Protein AF-A0A957PF28-F1 (afdb_monomer_lite)

Secondary structure (DSSP, 8-state):
-BPPHHHHHHHHHHHH-TT-EEEEEEETT-TTGGGT-SSHHHHHTT-BTT--EEEEEEETTEEEEEEE--PPP-TTS--SHHHHHHHHHHHHHHHTTSTTPPPP----

pLDDT: mean 81.33, std 16.71, range [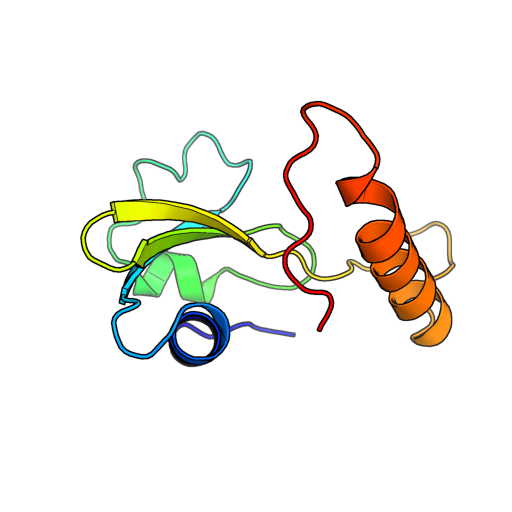41.44, 96.19]

Foldseek 3Di:
DQDAPVNVQVCQCVQQHVQKDWDAKFFPPPPVGVPPDPDRVVRRVPDDAFTKMWTWMAHPNDIDIDIDGADHDDPPDLPPPVSRLVVLVVCQVPQCVDPPRDHDRDRD

Radius of gyration: 14.93 Å; chains: 1; bounding box: 40×35×37 Å

Sequence (108 aa):
MQISEVAIEQYVRERFGAQAQLLQVDKLGDAEAASAASSHADALKTFGYGKPILVHLCVGGQEQKIVLHTAKANPFGHDYRADRAADLILAYDTFNQFPRQAPALDVG

Structure (mmCIF, N/CA/C/O backbone):
data_AF-A0A957PF28-F1
#
_entry.id   AF-A0A957PF28-F1
#
loop_
_atom_site.group_PDB
_atom_site.id
_atom_site.type_symbol
_atom_site.label_atom_id
_atom_site.label_alt_id
_atom_site.label_comp_id
_atom_site.label_asym_id
_atom_site.label_entity_id
_atom_site.label_seq_id
_atom_site.pdbx_PDB_ins_code
_atom_site.Cartn_x
_atom_site.Cartn_y
_atom_site.Cartn_z
_atom_site.occupancy
_atom_site.B_iso_or_equiv
_atom_site.auth_seq_id
_atom_site.auth_comp_id
_atom_site.auth_asym_id
_atom_site.auth_atom_id
_atom_site.pdbx_PDB_model_num
ATOM 1 N N . MET A 1 1 ? 7.527 13.789 -4.174 1.00 59.81 1 MET A N 1
ATOM 2 C CA . MET A 1 1 ? 6.057 13.783 -4.029 1.00 59.81 1 MET A CA 1
ATOM 3 C C . MET A 1 1 ? 5.737 13.938 -2.552 1.00 59.81 1 MET A C 1
ATOM 5 O O . MET A 1 1 ? 6.292 13.180 -1.762 1.00 59.81 1 MET A O 1
ATOM 9 N N . GLN A 1 2 ? 4.962 14.958 -2.185 1.00 66.62 2 GLN A N 1
ATOM 10 C CA . GLN A 1 2 ? 4.410 15.120 -0.836 1.00 66.62 2 GLN A CA 1
ATOM 11 C C . GLN A 1 2 ? 2.985 14.564 -0.857 1.00 66.62 2 GLN A C 1
ATOM 13 O O . GLN A 1 2 ? 2.253 14.840 -1.806 1.00 66.62 2 GLN A O 1
ATOM 18 N N . ILE A 1 3 ? 2.623 13.754 0.136 1.00 78.31 3 ILE A N 1
ATOM 19 C CA . ILE A 1 3 ? 1.271 13.199 0.272 1.00 78.31 3 ILE A CA 1
ATOM 20 C C . ILE A 1 3 ? 0.542 14.037 1.321 1.00 78.31 3 ILE A C 1
ATOM 22 O O . ILE A 1 3 ? 1.067 14.230 2.415 1.00 78.31 3 ILE A O 1
ATOM 26 N N . SER A 1 4 ? -0.635 14.561 0.977 1.00 84.88 4 SER A N 1
ATOM 27 C CA . SER A 1 4 ? -1.471 15.341 1.893 1.00 84.88 4 SER A CA 1
ATOM 28 C C . SER A 1 4 ? -2.502 14.460 2.600 1.00 84.88 4 SER A C 1
ATOM 30 O O . SER A 1 4 ? -2.894 13.413 2.088 1.00 84.88 4 SER A O 1
ATOM 32 N N . GLU A 1 5 ? -2.988 14.913 3.755 1.00 84.00 5 GLU A N 1
ATOM 33 C CA . GLU A 1 5 ? -4.073 14.251 4.498 1.00 84.00 5 GLU A CA 1
ATOM 34 C C . GLU A 1 5 ? -5.331 14.093 3.656 1.00 84.00 5 GLU A C 1
ATOM 36 O O . GLU A 1 5 ? -5.878 13.004 3.561 1.00 84.00 5 GLU A O 1
ATOM 41 N N . VAL A 1 6 ? -5.720 15.164 2.960 1.00 89.50 6 VAL A N 1
ATOM 42 C CA . VAL A 1 6 ? -6.893 15.185 2.080 1.00 89.50 6 VAL A CA 1
ATOM 43 C C . VAL A 1 6 ? -6.794 14.104 1.001 1.00 89.50 6 VAL A C 1
ATOM 45 O O . VAL A 1 6 ? -7.783 13.437 0.711 1.00 89.50 6 VAL A O 1
ATOM 48 N N . ALA A 1 7 ? -5.600 13.885 0.436 1.00 89.94 7 ALA A N 1
ATOM 49 C CA . ALA A 1 7 ? -5.392 12.827 -0.548 1.00 89.94 7 ALA A CA 1
ATOM 50 C C . ALA A 1 7 ? -5.541 11.427 0.073 1.00 89.94 7 ALA A C 1
ATOM 52 O O . ALA A 1 7 ? -6.115 10.540 -0.555 1.00 89.94 7 ALA A O 1
ATOM 53 N N . ILE A 1 8 ? -5.069 11.229 1.309 1.00 90.94 8 ILE A N 1
ATOM 54 C CA . ILE A 1 8 ? -5.223 9.959 2.036 1.00 90.94 8 ILE A CA 1
ATOM 55 C C . ILE A 1 8 ? -6.694 9.718 2.389 1.00 90.94 8 ILE A C 1
ATOM 57 O O . ILE A 1 8 ? -7.194 8.620 2.168 1.00 90.94 8 ILE A O 1
ATOM 61 N N . GLU A 1 9 ? -7.407 10.725 2.896 1.00 92.19 9 GLU A N 1
ATOM 62 C CA . GLU A 1 9 ? -8.838 10.623 3.204 1.00 92.19 9 GLU A CA 1
ATOM 63 C C . GLU A 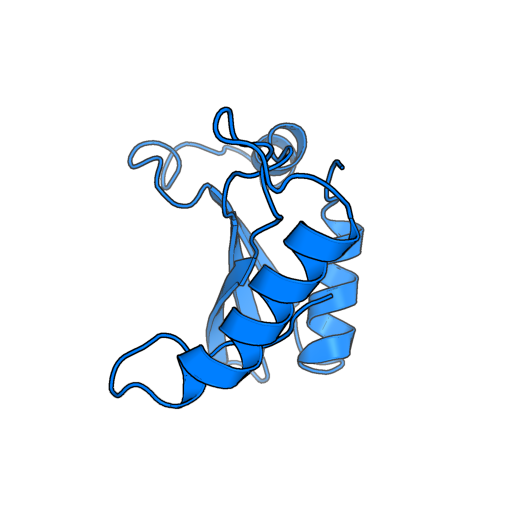1 9 ? -9.664 10.272 1.969 1.00 92.19 9 GLU A C 1
ATOM 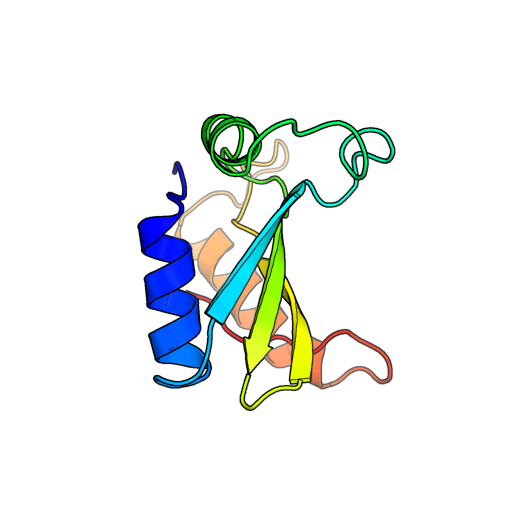65 O O . GLU 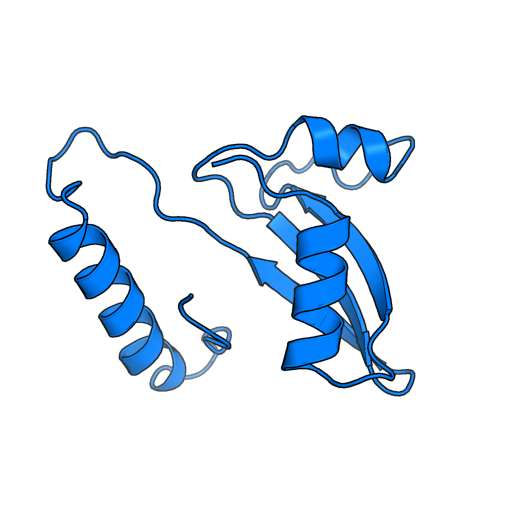A 1 9 ? -10.538 9.403 2.026 1.00 92.19 9 GLU A O 1
ATOM 70 N N . GLN A 1 10 ? -9.377 10.937 0.848 1.00 93.62 10 GLN A N 1
ATOM 71 C CA . GLN A 1 10 ? -10.031 10.664 -0.423 1.00 93.62 10 GLN A CA 1
ATOM 72 C C . GLN A 1 10 ? -9.770 9.222 -0.866 1.00 93.62 10 GLN A C 1
ATOM 74 O O . GLN A 1 10 ? -10.725 8.486 -1.108 1.00 93.62 10 GLN A O 1
ATOM 79 N N . TYR A 1 11 ? -8.505 8.794 -0.874 1.00 93.50 11 TYR A N 1
ATOM 80 C CA . TYR A 1 11 ? -8.132 7.421 -1.207 1.00 93.50 11 TYR A CA 1
ATOM 81 C C . TYR A 1 11 ? -8.835 6.393 -0.307 1.00 93.50 11 TYR A C 1
ATOM 83 O O . TYR A 1 11 ? -9.382 5.406 -0.796 1.00 93.50 11 TYR A O 1
ATOM 91 N N . VAL A 1 12 ? -8.882 6.629 1.010 1.00 94.38 12 VAL A N 1
ATOM 92 C CA . VAL A 1 12 ? -9.549 5.731 1.966 1.00 94.38 12 VAL A CA 1
ATOM 93 C C . VAL A 1 12 ? -11.035 5.580 1.628 1.00 94.38 12 VAL A C 1
ATOM 95 O O . VAL A 1 12 ? -11.548 4.461 1.600 1.00 94.38 12 VAL A O 1
ATOM 98 N N . ARG A 1 13 ? -11.728 6.677 1.314 1.00 94.69 13 ARG A N 1
ATOM 99 C CA . ARG A 1 13 ? -13.147 6.632 0.925 1.00 94.69 13 ARG A CA 1
ATOM 100 C C . ARG A 1 13 ? -13.371 5.953 -0.420 1.00 94.69 13 ARG A C 1
ATOM 102 O O . ARG A 1 13 ? -14.330 5.199 -0.564 1.00 94.69 13 ARG A O 1
ATOM 109 N N . GLU A 1 14 ? -12.508 6.205 -1.396 1.00 95.06 14 GLU A N 1
ATOM 110 C CA . GLU A 1 14 ? -12.600 5.592 -2.723 1.00 95.06 14 GLU A CA 1
ATOM 111 C C . GLU A 1 14 ? -12.351 4.081 -2.656 1.00 95.06 14 GLU A C 1
ATOM 113 O O . GLU A 1 14 ? -13.094 3.300 -3.252 1.00 95.06 14 GLU A O 1
ATOM 118 N N . ARG A 1 15 ? -11.354 3.649 -1.876 1.00 94.88 15 ARG A N 1
ATOM 119 C CA . ARG A 1 15 ? -10.931 2.247 -1.815 1.00 94.88 15 ARG A CA 1
ATOM 120 C C . ARG A 1 15 ? -11.784 1.379 -0.895 1.00 94.88 15 ARG A C 1
ATOM 122 O O . ARG A 1 15 ? -12.024 0.215 -1.224 1.00 94.88 15 ARG A O 1
ATOM 129 N N . PHE A 1 16 ? -12.197 1.918 0.254 1.00 94.38 16 PHE A N 1
ATOM 130 C CA . PHE A 1 16 ? -12.906 1.182 1.310 1.00 94.38 16 PHE A CA 1
ATOM 131 C C . PHE A 1 16 ? -14.384 1.589 1.448 1.00 94.38 16 PHE A C 1
ATOM 133 O O . PHE A 1 16 ? -15.113 1.013 2.256 1.00 94.38 16 PHE A O 1
ATOM 140 N N . GLY A 1 17 ? -14.848 2.540 0.634 1.00 95.00 17 GLY A N 1
ATOM 141 C CA . GLY A 1 17 ? -16.236 2.991 0.568 1.00 95.00 17 GLY A CA 1
ATOM 142 C C . GLY A 1 17 ? -16.532 4.230 1.417 1.00 95.00 17 GLY A C 1
ATOM 143 O O . GLY A 1 17 ? -15.757 4.645 2.275 1.00 95.00 17 GLY A O 1
ATOM 144 N N . ALA A 1 18 ? -17.714 4.817 1.209 1.00 91.44 18 ALA A N 1
ATOM 145 C CA . ALA A 1 18 ? -18.104 6.094 1.820 1.00 91.44 18 ALA A CA 1
ATOM 146 C C . ALA A 1 18 ? -18.185 6.080 3.361 1.00 91.44 18 ALA A C 1
ATOM 148 O O . ALA A 1 18 ? -18.184 7.138 3.985 1.00 91.44 18 ALA A O 1
ATOM 149 N N . GLN A 1 19 ? -18.270 4.897 3.977 1.00 92.31 19 GLN A N 1
ATOM 150 C CA . GLN A 1 19 ? -18.274 4.734 5.434 1.00 92.31 19 GLN A CA 1
ATOM 151 C C . GLN A 1 19 ? -16.865 4.661 6.036 1.00 92.31 19 GLN A C 1
ATOM 153 O O . GLN A 1 19 ? -16.736 4.613 7.258 1.00 92.31 19 GLN A O 1
ATOM 158 N N . ALA A 1 20 ? -15.823 4.627 5.202 1.00 95.81 20 ALA A N 1
ATOM 159 C CA . ALA A 1 20 ? -14.449 4.583 5.658 1.00 95.81 20 ALA A CA 1
ATOM 160 C C . ALA A 1 20 ? -14.014 5.944 6.216 1.00 95.81 20 ALA A C 1
ATOM 162 O O . ALA A 1 20 ? -14.213 6.992 5.592 1.00 95.81 20 ALA A O 1
ATOM 163 N N . GLN A 1 21 ? -13.413 5.922 7.400 1.00 95.00 21 GLN A N 1
ATOM 164 C CA . GLN A 1 21 ? -12.946 7.107 8.110 1.00 95.00 21 GLN A CA 1
ATOM 165 C C . GLN A 1 21 ? -11.455 6.985 8.379 1.00 95.00 21 GLN A C 1
ATOM 167 O O . GLN A 1 21 ? -11.001 5.970 8.906 1.00 95.00 21 GLN A O 1
ATOM 172 N N . LEU A 1 22 ? -10.702 8.028 8.037 1.00 94.06 22 LEU A N 1
ATOM 173 C CA . LEU A 1 22 ? -9.319 8.163 8.464 1.00 94.06 22 LEU A CA 1
ATOM 174 C C . LEU A 1 22 ? -9.300 8.491 9.961 1.00 94.06 22 LEU A C 1
ATOM 176 O O . LEU A 1 22 ? -9.959 9.435 10.390 1.00 94.06 22 LEU A O 1
ATOM 180 N N . LEU A 1 23 ? -8.567 7.705 10.747 1.00 92.25 23 LEU A N 1
ATOM 181 C CA . LEU A 1 23 ? -8.421 7.921 12.187 1.00 92.25 23 LEU A CA 1
ATOM 182 C C . LEU A 1 23 ? -7.099 8.605 12.526 1.00 92.25 23 LEU A C 1
ATOM 184 O O . LEU A 1 23 ? -7.091 9.527 13.333 1.00 92.25 23 LEU A O 1
ATOM 188 N N . GLN A 1 24 ? -5.986 8.133 11.955 1.00 88.31 24 GLN A N 1
ATOM 189 C CA . GLN A 1 24 ? -4.630 8.604 12.264 1.00 88.31 24 GLN A CA 1
ATOM 190 C C . GLN A 1 24 ? -3.648 8.223 11.146 1.00 88.31 24 GLN A C 1
ATOM 192 O O . GLN A 1 24 ? -3.845 7.226 10.448 1.00 88.31 24 GLN A O 1
ATOM 197 N N . VAL A 1 25 ? -2.577 9.006 10.987 1.00 87.62 25 VAL A N 1
ATOM 198 C CA . VAL A 1 25 ? -1.462 8.716 10.073 1.00 87.62 25 VAL A CA 1
ATOM 199 C C . VAL A 1 25 ? -0.139 8.829 10.825 1.00 87.62 25 VAL A C 1
ATOM 201 O O . VAL A 1 25 ? 0.197 9.898 11.329 1.00 87.62 25 VAL A O 1
ATOM 204 N N . ASP A 1 26 ? 0.638 7.748 10.832 1.00 84.75 26 ASP A N 1
ATOM 205 C CA . ASP A 1 26 ? 1.911 7.633 11.544 1.00 84.75 26 ASP A CA 1
ATOM 206 C C . ASP A 1 26 ? 3.083 7.298 10.611 1.00 84.75 26 ASP A C 1
ATOM 208 O O . ASP A 1 26 ? 2.919 6.788 9.500 1.00 84.75 26 ASP A O 1
ATOM 212 N N . LYS A 1 27 ? 4.311 7.543 11.083 1.00 82.69 27 LYS A N 1
ATOM 213 C CA . LYS A 1 27 ? 5.536 7.039 10.440 1.00 82.69 27 LYS A CA 1
ATOM 214 C C . LYS A 1 27 ? 5.717 5.571 10.789 1.00 82.69 27 LYS A C 1
ATOM 216 O O . LYS A 1 27 ? 5.761 5.216 11.964 1.00 82.69 27 LYS A O 1
ATOM 221 N N . LEU A 1 28 ? 5.898 4.722 9.782 1.00 80.69 28 LEU A N 1
ATOM 222 C CA . LEU A 1 28 ? 6.234 3.326 10.026 1.00 80.69 28 LEU A CA 1
ATOM 223 C C . LEU A 1 28 ? 7.753 3.188 10.238 1.00 80.69 28 LEU A C 1
ATOM 225 O O . LEU A 1 28 ? 8.536 3.546 9.360 1.00 80.69 28 LEU A O 1
ATOM 229 N N . GLY A 1 29 ? 8.163 2.655 11.394 1.00 67.94 29 GLY A N 1
ATOM 230 C CA . GLY A 1 29 ? 9.566 2.343 11.715 1.00 67.94 29 GLY A CA 1
ATOM 231 C C . GLY A 1 29 ? 10.283 3.316 12.662 1.00 67.94 29 GLY A C 1
ATOM 232 O O . GLY A 1 29 ? 11.369 2.984 13.128 1.00 67.94 29 GLY A O 1
ATOM 233 N N . ASP A 1 30 ? 9.682 4.457 13.012 1.00 59.44 30 ASP A N 1
ATOM 234 C CA . ASP A 1 30 ? 10.211 5.362 14.044 1.00 59.44 30 ASP A CA 1
ATOM 235 C C . ASP A 1 30 ? 9.552 5.015 15.395 1.00 59.44 30 ASP A C 1
ATOM 237 O O . ASP A 1 30 ? 8.436 5.443 15.686 1.00 59.44 30 ASP A O 1
ATOM 241 N N . ALA A 1 31 ? 10.229 4.205 16.220 1.00 47.59 31 ALA A N 1
ATOM 242 C CA . ALA A 1 31 ? 9.700 3.690 17.493 1.00 47.59 31 ALA A CA 1
ATOM 243 C C . ALA A 1 31 ? 9.311 4.785 18.514 1.00 47.59 31 ALA A C 1
ATOM 245 O O . ALA A 1 31 ? 8.478 4.539 19.380 1.00 47.59 31 ALA A O 1
ATOM 246 N N . GLU A 1 32 ? 9.863 5.997 18.389 1.00 46.03 32 GLU A N 1
ATOM 247 C CA . GLU A 1 32 ? 9.544 7.151 19.248 1.00 46.03 32 GLU A CA 1
ATOM 248 C C . GLU A 1 32 ? 8.391 8.026 18.712 1.00 46.03 32 GLU A C 1
ATOM 250 O O . GLU A 1 32 ? 7.856 8.863 19.437 1.00 46.03 32 GLU A O 1
ATOM 255 N N . ALA A 1 33 ? 7.962 7.839 17.457 1.00 48.25 33 ALA A N 1
ATOM 256 C CA . ALA A 1 33 ? 6.918 8.665 16.840 1.00 48.25 33 ALA A CA 1
ATOM 257 C C . ALA A 1 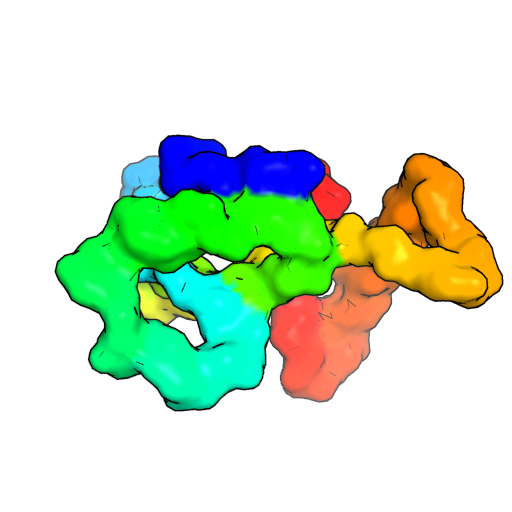33 ? 5.492 8.204 17.184 1.00 48.25 33 ALA A C 1
ATOM 259 O O . ALA A 1 33 ? 4.566 9.009 17.109 1.00 48.25 33 ALA A O 1
ATOM 260 N N . ALA A 1 34 ? 5.320 6.950 17.620 1.00 45.69 34 ALA A N 1
ATOM 261 C CA . ALA A 1 34 ? 4.021 6.407 18.025 1.00 45.69 34 ALA A CA 1
ATOM 262 C C . ALA A 1 34 ? 3.433 7.090 19.280 1.00 45.69 34 ALA A C 1
ATOM 264 O O . ALA A 1 34 ? 2.262 6.888 19.590 1.00 45.69 34 ALA A O 1
ATOM 265 N N . SER A 1 35 ? 4.223 7.903 19.998 1.00 41.44 35 SER A N 1
ATOM 266 C CA . SER A 1 35 ? 3.800 8.597 21.222 1.00 41.44 35 SER A CA 1
ATOM 267 C C . SER A 1 35 ? 4.077 10.108 21.245 1.00 41.44 35 SER A C 1
ATOM 269 O O . SER A 1 35 ? 3.940 10.711 22.307 1.00 41.44 35 SER A O 1
ATOM 271 N N . ALA A 1 36 ? 4.484 10.737 20.132 1.00 43.50 36 ALA A N 1
ATOM 272 C CA . ALA A 1 36 ? 4.975 12.127 20.157 1.00 43.50 36 ALA A CA 1
ATOM 273 C C . ALA A 1 36 ? 4.513 13.046 19.006 1.00 43.50 36 ALA A C 1
ATOM 275 O O . ALA A 1 36 ? 5.047 14.145 18.859 1.00 43.50 36 ALA A O 1
ATOM 276 N N . ALA A 1 37 ? 3.515 12.666 18.203 1.00 46.66 37 ALA A N 1
ATOM 277 C CA . ALA A 1 37 ? 2.839 13.627 17.328 1.00 46.66 37 ALA A CA 1
ATOM 278 C C . ALA A 1 37 ? 1.690 14.293 18.105 1.00 46.66 37 ALA A C 1
ATOM 280 O O . ALA A 1 37 ? 0.631 13.705 18.294 1.00 46.66 37 ALA A O 1
ATOM 281 N N . SER A 1 38 ? 1.899 15.525 18.578 1.00 45.66 38 SER A N 1
ATOM 282 C CA . SER A 1 38 ? 0.895 16.312 19.317 1.00 45.66 38 SER A CA 1
ATOM 283 C C . SER A 1 38 ? -0.311 16.744 18.472 1.00 45.66 38 SER A C 1
ATOM 285 O O . SER A 1 38 ? -1.253 17.326 19.005 1.00 45.66 38 SER A O 1
ATOM 287 N N . SER A 1 39 ? -0.295 16.485 17.162 1.00 52.59 39 SER A N 1
ATOM 288 C CA . SER A 1 39 ? -1.430 16.670 16.258 1.00 52.59 39 SER A CA 1
ATOM 289 C C . SER A 1 39 ? -1.228 15.876 14.958 1.00 52.59 39 SER A C 1
ATOM 291 O O . SER A 1 39 ? -0.092 15.737 14.491 1.00 52.59 39 SER A O 1
ATOM 293 N N . HIS A 1 40 ? -2.318 15.402 14.339 1.00 53.66 40 HIS A N 1
ATOM 294 C CA . HIS A 1 40 ? -2.323 14.769 13.007 1.00 53.66 40 HIS A CA 1
ATOM 295 C C . HIS A 1 40 ? -1.550 15.602 11.974 1.00 53.66 40 HIS A C 1
ATOM 297 O O . HIS A 1 40 ? -0.709 15.086 11.236 1.00 53.66 40 HIS A O 1
ATOM 303 N N . ALA A 1 41 ? -1.753 16.921 11.998 1.00 52.34 41 ALA A N 1
ATOM 304 C CA . ALA A 1 41 ? -1.170 17.869 11.056 1.00 52.34 41 ALA A CA 1
ATOM 305 C C . ALA A 1 41 ? 0.373 17.937 11.087 1.00 52.34 41 ALA A C 1
ATOM 307 O O . ALA A 1 41 ? 0.992 18.225 10.059 1.00 52.34 41 ALA A O 1
ATOM 308 N N . ASP A 1 42 ? 1.020 17.675 12.227 1.00 51.22 42 ASP A N 1
ATOM 309 C CA . ASP A 1 42 ? 2.485 17.752 12.344 1.00 51.22 42 ASP A CA 1
ATOM 310 C C . ASP A 1 42 ? 3.192 16.476 11.871 1.00 51.22 42 ASP A C 1
ATOM 312 O O . ASP A 1 42 ? 4.289 16.547 11.301 1.00 51.22 42 ASP A O 1
ATOM 316 N N . ALA A 1 43 ? 2.539 15.316 11.996 1.00 54.41 43 ALA A N 1
ATOM 317 C CA . ALA A 1 43 ? 2.996 14.096 11.337 1.00 54.41 43 ALA A CA 1
ATOM 318 C C . ALA A 1 43 ? 3.014 14.305 9.810 1.00 54.41 43 ALA A C 1
ATOM 320 O O . ALA A 1 43 ? 4.019 14.026 9.145 1.00 54.41 43 ALA A O 1
ATOM 321 N N . LEU A 1 44 ? 1.946 14.921 9.285 1.00 56.31 44 LEU A N 1
ATOM 322 C CA . LEU A 1 44 ? 1.685 15.104 7.856 1.00 56.31 44 LEU A CA 1
ATOM 323 C C . LEU A 1 44 ? 2.652 16.037 7.127 1.00 56.31 44 LEU A C 1
ATOM 325 O O . LEU A 1 44 ? 3.063 15.743 6.004 1.00 56.31 44 LEU A O 1
ATOM 329 N N . LYS A 1 45 ? 3.118 17.102 7.787 1.00 51.97 45 LYS A N 1
ATOM 330 C CA . LYS A 1 45 ? 4.141 18.014 7.235 1.00 51.97 45 LYS A CA 1
ATOM 331 C C . LYS A 1 45 ? 5.496 17.340 6.984 1.00 51.97 45 LYS A C 1
ATOM 333 O O . LYS A 1 45 ? 6.337 17.909 6.291 1.00 51.97 45 LYS A O 1
ATOM 338 N N . THR A 1 46 ? 5.720 16.141 7.528 1.00 51.00 46 THR A N 1
ATOM 339 C CA . THR A 1 46 ? 7.014 15.446 7.467 1.00 51.00 46 THR A CA 1
ATOM 340 C C . THR A 1 46 ? 7.014 14.224 6.537 1.00 51.00 46 THR A C 1
ATOM 342 O O . THR A 1 46 ? 8.053 13.577 6.380 1.00 51.00 46 THR A O 1
ATOM 345 N N . PHE A 1 47 ? 5.889 13.871 5.906 1.00 57.94 47 PHE A N 1
ATOM 346 C CA . PHE A 1 47 ? 5.837 12.700 5.027 1.00 57.94 47 PHE A CA 1
ATOM 347 C C . PHE A 1 47 ? 6.262 13.059 3.599 1.00 57.94 47 PHE A C 1
ATOM 349 O O . PHE A 1 47 ? 5.517 13.628 2.800 1.00 57.94 47 PHE A O 1
ATOM 356 N N . GLY A 1 48 ? 7.512 12.721 3.288 1.00 50.31 48 GLY A N 1
ATOM 357 C CA . GLY A 1 48 ? 8.128 12.904 1.981 1.00 50.31 48 GLY A CA 1
ATOM 358 C C . GLY A 1 48 ? 8.847 11.642 1.507 1.00 50.31 48 GLY A C 1
ATOM 359 O O . GLY A 1 48 ? 9.487 10.945 2.290 1.00 50.31 48 GLY A O 1
ATOM 360 N N . TYR A 1 49 ? 8.694 11.384 0.207 1.00 53.78 49 TYR A N 1
ATOM 361 C CA . TYR A 1 49 ? 9.374 10.417 -0.665 1.00 53.78 49 TYR A CA 1
ATOM 362 C C . TYR A 1 49 ? 10.123 9.246 0.004 1.00 53.78 49 TYR A C 1
ATOM 364 O O . TYR A 1 49 ? 11.263 9.370 0.456 1.00 53.78 49 TYR A O 1
ATOM 372 N N . GLY A 1 50 ? 9.509 8.061 -0.042 1.00 62.84 50 GLY A N 1
ATOM 373 C CA . GLY A 1 50 ? 10.194 6.786 0.189 1.00 62.84 50 GLY A CA 1
ATOM 374 C C . GLY A 1 50 ? 10.111 6.206 1.598 1.00 62.84 50 GLY A C 1
ATOM 375 O O . GLY A 1 50 ? 10.538 5.067 1.790 1.00 62.84 50 GLY A O 1
ATOM 376 N N . LYS A 1 51 ? 9.573 6.945 2.576 1.00 77.12 51 LYS A N 1
ATOM 377 C CA . LYS A 1 51 ? 9.280 6.404 3.911 1.00 77.12 51 LYS A CA 1
ATOM 378 C C . LYS A 1 51 ? 7.848 5.859 3.963 1.00 77.12 51 LYS A C 1
ATOM 380 O O . LYS A 1 51 ? 6.938 6.584 3.565 1.00 77.12 51 LYS A O 1
ATOM 385 N N . PRO A 1 52 ? 7.637 4.615 4.425 1.00 86.38 52 PRO A N 1
ATOM 386 C CA . PRO A 1 52 ? 6.297 4.072 4.581 1.00 86.38 52 PRO A CA 1
ATOM 387 C C . PRO A 1 52 ? 5.542 4.804 5.691 1.00 86.38 52 PRO A C 1
ATOM 389 O O . PRO A 1 52 ? 6.113 5.151 6.729 1.00 86.38 52 PRO A O 1
ATOM 392 N N . ILE A 1 53 ? 4.252 5.023 5.462 1.00 87.50 53 ILE A N 1
ATOM 393 C CA . ILE A 1 53 ? 3.330 5.581 6.450 1.00 87.50 53 ILE A CA 1
ATOM 394 C C . ILE A 1 53 ? 2.323 4.516 6.860 1.00 87.50 53 ILE A C 1
ATOM 396 O O . ILE A 1 53 ? 1.892 3.708 6.036 1.00 87.50 53 ILE A O 1
ATOM 400 N N . LEU A 1 54 ? 1.966 4.513 8.137 1.00 90.50 54 LEU A N 1
ATOM 401 C CA . LEU A 1 54 ? 0.924 3.671 8.700 1.00 90.50 54 LEU A CA 1
ATOM 402 C C . LEU A 1 54 ? -0.362 4.493 8.772 1.00 90.50 54 LEU A C 1
ATOM 404 O O . LEU A 1 54 ? -0.395 5.544 9.403 1.00 90.50 54 LEU A O 1
ATOM 408 N N . VAL A 1 55 ? -1.414 4.026 8.116 1.00 92.31 55 VAL A N 1
ATOM 409 C CA . VAL A 1 55 ? -2.719 4.685 8.070 1.00 92.31 55 VAL A CA 1
ATOM 410 C C . VAL A 1 55 ? -3.695 3.859 8.895 1.00 92.31 55 VAL A C 1
ATOM 412 O O . VAL A 1 55 ? -3.936 2.687 8.603 1.00 92.31 55 VAL A O 1
ATOM 415 N N . HIS A 1 56 ? -4.240 4.474 9.936 1.00 94.44 56 HIS A N 1
ATOM 416 C CA . HIS A 1 56 ? -5.280 3.908 10.780 1.00 94.44 56 HIS A CA 1
ATOM 417 C C . HIS A 1 56 ? -6.630 4.368 10.252 1.00 94.44 56 HIS A C 1
ATOM 419 O O . HIS A 1 56 ? -6.843 5.564 10.043 1.00 94.44 56 HIS A O 1
ATOM 425 N N . LEU A 1 57 ? -7.547 3.431 10.049 1.00 95.38 57 LEU A N 1
ATOM 426 C CA . LEU A 1 57 ? -8.855 3.721 9.483 1.00 95.38 57 LEU A CA 1
ATOM 427 C C . LEU A 1 57 ? -9.948 2.871 10.128 1.00 95.38 57 LEU A C 1
ATOM 429 O O . LEU A 1 57 ? -9.681 1.788 10.641 1.00 95.38 57 LEU A O 1
ATOM 433 N N . CYS A 1 58 ? -11.178 3.370 10.101 1.00 96.19 58 CYS A N 1
ATOM 434 C CA . CYS A 1 58 ? -12.369 2.647 10.529 1.00 96.19 58 CYS A CA 1
ATOM 435 C C . CYS A 1 58 ? -13.268 2.398 9.320 1.00 96.19 58 CYS A C 1
ATOM 437 O O . CYS A 1 58 ? -13.634 3.346 8.628 1.00 96.19 58 CYS A O 1
ATOM 439 N N . VAL A 1 59 ? -13.635 1.143 9.068 1.00 95.38 59 VAL A N 1
ATOM 440 C CA . VAL A 1 59 ? -14.539 0.748 7.976 1.00 95.38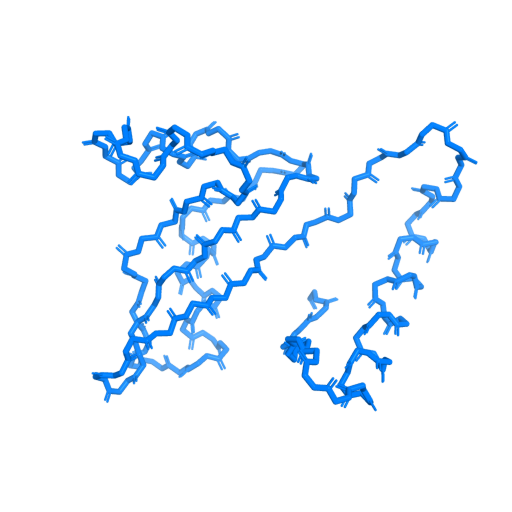 59 VAL A CA 1
ATOM 441 C C . VAL A 1 59 ? -15.691 -0.027 8.583 1.00 95.38 59 VAL A C 1
ATOM 443 O O . VAL A 1 59 ? -15.493 -1.090 9.167 1.00 95.38 59 VAL A O 1
ATOM 446 N N . GLY A 1 60 ? -16.904 0.524 8.494 1.00 91.69 60 GLY A N 1
ATOM 447 C CA . GLY A 1 60 ? -18.097 -0.131 9.039 1.00 91.69 60 GLY A CA 1
ATOM 448 C C . GLY A 1 60 ? -18.005 -0.425 10.543 1.00 91.69 60 GLY A C 1
ATOM 449 O O . GLY A 1 60 ? -18.511 -1.445 11.000 1.00 91.69 60 GLY A O 1
ATOM 450 N N . GLY A 1 61 ? -17.321 0.432 11.311 1.00 92.75 61 GLY A N 1
ATOM 451 C CA . GLY A 1 61 ? -17.120 0.249 12.752 1.00 92.75 61 GLY A CA 1
ATOM 452 C C . GLY A 1 61 ? -15.953 -0.668 13.135 1.00 92.75 61 GLY A C 1
ATOM 453 O O . GLY A 1 61 ? -15.742 -0.890 14.324 1.00 92.75 61 GLY A O 1
ATOM 454 N N . GLN A 1 62 ? -15.193 -1.196 12.169 1.00 95.00 62 GLN A N 1
ATOM 455 C CA . GLN A 1 62 ? -13.991 -1.988 12.436 1.00 95.00 62 GLN A CA 1
ATOM 456 C C . GLN A 1 62 ? -12.720 -1.194 12.161 1.00 95.00 62 GLN A C 1
ATOM 458 O O . GLN A 1 62 ? -12.541 -0.650 11.071 1.00 95.00 62 GLN A O 1
ATOM 463 N N . GLU A 1 63 ? -11.818 -1.173 13.140 1.00 95.50 63 GLU A N 1
ATOM 464 C CA . GLU A 1 63 ? -10.495 -0.582 12.975 1.00 95.50 63 GLU A CA 1
ATOM 465 C C . GLU A 1 63 ? -9.591 -1.469 12.117 1.00 95.50 63 GLU A C 1
ATOM 467 O O . GLU A 1 63 ? -9.490 -2.683 12.310 1.00 95.50 63 GLU A O 1
ATOM 472 N N . GLN A 1 64 ? -8.895 -0.837 11.180 1.00 94.44 64 GLN A N 1
ATOM 473 C CA . GLN A 1 64 ? -7.919 -1.455 10.299 1.00 94.44 64 GLN A CA 1
ATOM 474 C C . GLN A 1 64 ? -6.673 -0.577 10.211 1.00 94.44 64 GLN A C 1
ATOM 476 O O . GLN A 1 64 ? -6.705 0.635 10.441 1.00 94.44 64 GLN A O 1
ATOM 481 N N . LYS A 1 65 ? -5.555 -1.209 9.857 1.00 94.06 65 LYS A N 1
ATOM 482 C CA . LYS A 1 65 ? -4.286 -0.532 9.610 1.00 94.06 65 LYS A CA 1
ATOM 483 C C . LYS A 1 65 ? -3.770 -0.934 8.244 1.00 94.06 65 LYS A C 1
ATOM 485 O O . LYS A 1 65 ? -3.705 -2.124 7.941 1.00 94.06 65 LYS A O 1
ATOM 490 N N . ILE A 1 66 ? -3.383 0.051 7.448 1.00 94.69 66 ILE A N 1
ATOM 491 C CA . ILE A 1 66 ? -2.761 -0.163 6.143 1.00 94.69 66 ILE A CA 1
ATOM 492 C C . ILE A 1 66 ? -1.437 0.582 6.080 1.00 94.69 66 ILE A C 1
ATOM 494 O O . ILE A 1 66 ? -1.222 1.559 6.796 1.00 94.69 66 ILE A O 1
ATOM 498 N N . VAL A 1 67 ? -0.544 0.117 5.217 1.00 92.44 67 VAL A N 1
ATOM 499 C CA . VAL A 1 67 ? 0.729 0.785 4.961 1.00 92.44 67 VAL A CA 1
ATOM 500 C C . VAL A 1 67 ? 0.690 1.358 3.558 1.00 92.44 67 VAL A C 1
ATOM 502 O O . VAL A 1 67 ? 0.406 0.636 2.606 1.00 92.44 67 VAL A O 1
ATOM 505 N N . LEU A 1 68 ? 0.998 2.646 3.435 1.00 90.31 68 LEU A N 1
ATOM 506 C CA . LEU A 1 68 ? 1.218 3.293 2.149 1.00 90.31 68 LEU A CA 1
ATOM 507 C C . LEU A 1 68 ? 2.715 3.534 1.982 1.00 90.31 68 LEU A C 1
ATOM 509 O O . LEU A 1 68 ? 3.374 4.109 2.852 1.00 90.31 68 LEU A O 1
ATOM 513 N N . HIS A 1 69 ? 3.261 3.097 0.850 1.00 87.94 69 HIS A N 1
ATOM 514 C CA . HIS A 1 69 ? 4.669 3.274 0.519 1.00 87.94 69 HIS A CA 1
ATOM 515 C C . HIS A 1 69 ? 4.826 3.787 -0.908 1.00 87.94 69 HIS A C 1
ATOM 517 O O . HIS A 1 69 ? 4.148 3.335 -1.823 1.00 87.94 69 HIS A O 1
ATOM 523 N N . THR A 1 70 ? 5.728 4.748 -1.096 1.00 84.56 70 THR A N 1
ATOM 524 C CA . THR A 1 70 ? 6.092 5.265 -2.420 1.00 84.56 70 THR A CA 1
ATOM 525 C C . THR A 1 70 ? 7.484 4.780 -2.784 1.00 84.56 70 THR A C 1
ATOM 527 O O . THR A 1 70 ? 8.369 4.818 -1.925 1.00 84.56 70 THR A O 1
ATOM 530 N N . ALA A 1 71 ? 7.724 4.454 -4.055 1.00 82.94 71 ALA A N 1
ATOM 531 C CA . ALA A 1 71 ? 9.067 4.142 -4.534 1.00 82.94 71 ALA A CA 1
ATOM 532 C C . ALA A 1 71 ? 10.064 5.261 -4.161 1.00 82.94 71 ALA A C 1
ATOM 534 O O . ALA A 1 71 ? 9.810 6.445 -4.398 1.00 82.94 71 ALA A O 1
ATOM 535 N N . LYS A 1 72 ? 11.194 4.877 -3.557 1.00 76.25 72 LYS A N 1
ATOM 536 C CA . LYS A 1 72 ? 12.293 5.773 -3.171 1.00 76.25 72 LYS A CA 1
ATOM 537 C C . LYS A 1 72 ? 13.386 5.720 -4.231 1.00 76.25 72 LYS A C 1
ATOM 539 O O . LYS A 1 72 ? 13.609 4.667 -4.820 1.00 76.25 72 LYS A O 1
ATOM 544 N N . ALA A 1 73 ? 14.093 6.824 -4.445 1.00 74.44 73 ALA A N 1
ATOM 545 C CA . ALA A 1 73 ? 15.345 6.777 -5.189 1.00 74.44 73 ALA A CA 1
ATOM 546 C C . ALA A 1 73 ? 16.372 5.889 -4.474 1.00 74.44 73 ALA A C 1
ATOM 548 O O . ALA A 1 73 ? 16.485 5.928 -3.242 1.00 74.44 73 ALA A O 1
ATOM 549 N N . ASN A 1 74 ? 17.108 5.097 -5.243 1.00 71.69 74 ASN A N 1
ATOM 550 C CA . ASN A 1 74 ? 18.128 4.195 -4.739 1.00 71.69 74 ASN A CA 1
ATOM 551 C C . ASN A 1 74 ? 19.477 4.465 -5.449 1.00 71.69 74 ASN A C 1
ATOM 553 O O . ASN A 1 74 ? 19.502 4.894 -6.601 1.00 71.69 74 ASN A O 1
ATOM 557 N N . PRO A 1 75 ? 20.621 4.246 -4.776 1.00 71.94 75 PRO A N 1
ATOM 558 C CA . PRO A 1 75 ? 21.938 4.542 -5.346 1.00 71.94 75 PRO A CA 1
ATOM 559 C C . PRO A 1 75 ? 22.436 3.487 -6.352 1.00 71.94 75 PRO A C 1
ATOM 561 O O . PRO A 1 75 ? 23.507 3.659 -6.924 1.00 71.94 75 PRO A O 1
ATOM 564 N N . PHE A 1 76 ? 21.698 2.395 -6.552 1.00 74.69 76 PHE A N 1
ATOM 565 C CA . PHE A 1 76 ? 22.094 1.237 -7.355 1.00 74.69 76 PHE A CA 1
ATOM 566 C C . PHE A 1 76 ? 21.550 1.271 -8.796 1.00 74.69 76 PHE A C 1
ATOM 568 O O . PHE A 1 76 ? 21.870 0.383 -9.581 1.00 74.69 76 PHE A O 1
ATOM 575 N N . GLY A 1 77 ? 20.774 2.295 -9.170 1.00 65.44 77 GLY A N 1
ATOM 576 C CA . GLY A 1 77 ? 20.130 2.391 -10.485 1.00 65.44 77 GLY A CA 1
ATOM 577 C C . GLY A 1 77 ? 18.698 1.844 -10.477 1.00 65.44 77 GLY A C 1
ATOM 578 O O . GLY A 1 77 ? 18.098 1.684 -9.420 1.00 65.44 77 GLY A O 1
ATOM 579 N N . HIS A 1 78 ? 18.120 1.598 -11.656 1.00 71.19 78 HIS A N 1
ATOM 580 C CA . HIS A 1 78 ? 16.718 1.159 -11.810 1.00 71.19 78 HIS A CA 1
ATOM 581 C C . HIS A 1 78 ? 15.678 2.137 -11.240 1.00 71.19 78 HIS A C 1
ATOM 583 O O . HIS A 1 78 ? 14.654 1.770 -10.675 1.00 71.19 78 HIS A O 1
ATOM 589 N N . ASP A 1 79 ? 15.970 3.428 -11.369 1.00 81.00 79 ASP A N 1
ATOM 590 C CA . ASP A 1 79 ? 15.132 4.504 -10.848 1.00 81.00 79 ASP A CA 1
ATOM 591 C C . ASP A 1 79 ? 14.302 5.192 -11.942 1.00 81.00 79 ASP A C 1
ATOM 593 O O . ASP A 1 79 ? 13.588 6.167 -11.652 1.00 81.00 79 ASP A O 1
ATOM 597 N N . TYR A 1 80 ? 14.371 4.702 -13.191 1.00 87.62 80 TYR A N 1
ATOM 598 C CA . TYR A 1 80 ? 13.500 5.197 -14.249 1.00 87.62 80 TYR A CA 1
ATOM 599 C C . TYR A 1 80 ? 12.045 4.911 -13.886 1.00 87.62 80 TYR A C 1
ATOM 601 O O . TYR A 1 80 ? 11.712 3.975 -13.163 1.00 87.62 80 TYR A O 1
ATOM 609 N N . ARG A 1 81 ? 11.139 5.727 -14.428 1.00 87.38 81 ARG A N 1
ATOM 610 C CA . ARG A 1 81 ? 9.698 5.557 -14.198 1.00 87.38 81 ARG A CA 1
ATOM 611 C C . ARG A 1 81 ? 9.216 4.146 -14.552 1.00 87.38 81 ARG A C 1
ATOM 613 O O . ARG A 1 81 ? 8.361 3.624 -13.849 1.00 87.38 81 ARG A O 1
ATOM 620 N N . ALA A 1 82 ? 9.764 3.563 -15.619 1.00 91.12 82 ALA A N 1
ATOM 621 C CA . ALA A 1 82 ? 9.427 2.212 -16.056 1.00 91.12 82 ALA A CA 1
ATOM 622 C C . ALA A 1 82 ? 9.872 1.151 -15.040 1.00 91.12 82 ALA A C 1
ATOM 624 O O . ALA A 1 82 ? 9.068 0.292 -14.700 1.00 91.12 82 ALA A O 1
ATOM 625 N N . ASP A 1 83 ? 11.092 1.259 -14.507 1.00 88.94 83 ASP A N 1
ATOM 626 C CA . ASP A 1 83 ? 11.613 0.329 -13.498 1.00 88.94 83 ASP A CA 1
ATOM 627 C C . ASP A 1 83 ? 10.762 0.375 -12.224 1.00 88.94 83 ASP A C 1
ATOM 629 O O . ASP A 1 83 ? 10.245 -0.642 -11.775 1.00 88.94 83 ASP A O 1
ATOM 633 N N . ARG A 1 84 ? 10.501 1.585 -11.706 1.00 87.38 84 ARG A N 1
ATOM 634 C CA . ARG A 1 84 ? 9.664 1.778 -10.510 1.00 87.38 84 ARG A CA 1
ATOM 635 C C . ARG A 1 84 ? 8.266 1.192 -10.679 1.00 87.38 84 ARG A C 1
ATOM 637 O O . ARG A 1 84 ? 7.728 0.624 -9.737 1.00 87.38 84 ARG A O 1
ATOM 644 N N . ALA A 1 85 ? 7.661 1.379 -11.851 1.00 90.81 85 ALA A N 1
ATOM 645 C CA . ALA A 1 85 ? 6.342 0.832 -12.138 1.00 90.81 85 ALA A CA 1
ATOM 646 C C . ALA A 1 85 ? 6.387 -0.699 -12.222 1.00 90.81 85 ALA A C 1
ATOM 648 O O . ALA A 1 85 ? 5.540 -1.357 -11.627 1.00 90.81 85 ALA A O 1
ATOM 649 N N . ALA A 1 86 ? 7.386 -1.258 -12.911 1.00 92.62 86 ALA A N 1
ATOM 650 C CA . ALA A 1 86 ? 7.557 -2.700 -13.034 1.00 92.62 86 ALA A CA 1
ATOM 651 C C . ALA A 1 86 ? 7.735 -3.370 -11.662 1.00 92.62 86 ALA A C 1
ATOM 653 O O . ALA A 1 86 ? 7.050 -4.349 -11.379 1.00 92.62 86 ALA A O 1
ATOM 654 N N . ASP A 1 87 ? 8.576 -2.804 -10.793 1.00 90.56 87 ASP A N 1
ATOM 655 C CA . ASP A 1 87 ? 8.812 -3.321 -9.442 1.00 90.56 87 ASP A CA 1
ATOM 656 C C . ASP A 1 87 ? 7.541 -3.309 -8.588 1.00 90.56 87 ASP A C 1
ATOM 658 O O . ASP A 1 87 ? 7.217 -4.292 -7.919 1.00 90.56 87 ASP A O 1
ATOM 662 N N . LEU A 1 88 ? 6.803 -2.196 -8.614 1.00 91.38 88 LEU A N 1
ATOM 663 C CA . LEU A 1 88 ? 5.574 -2.045 -7.845 1.00 91.38 88 LEU A CA 1
ATOM 664 C C . LEU A 1 88 ? 4.480 -3.009 -8.338 1.00 91.38 88 LEU A C 1
ATOM 666 O O . LEU A 1 88 ? 3.842 -3.669 -7.517 1.00 91.38 88 LEU A O 1
ATOM 670 N N . ILE A 1 89 ? 4.292 -3.136 -9.657 1.00 94.88 89 ILE A N 1
ATOM 671 C CA . ILE A 1 89 ? 3.314 -4.062 -10.258 1.00 94.88 89 ILE A CA 1
ATOM 672 C C . ILE A 1 89 ? 3.676 -5.508 -9.916 1.00 94.88 89 ILE A C 1
ATOM 674 O O . ILE A 1 89 ? 2.826 -6.266 -9.455 1.00 94.88 89 ILE A O 1
ATOM 678 N N . LEU A 1 90 ? 4.953 -5.876 -10.053 1.00 94.50 90 LEU A N 1
ATOM 679 C CA . LEU A 1 90 ? 5.422 -7.209 -9.690 1.00 94.50 90 LEU A CA 1
ATOM 680 C C . LEU A 1 90 ? 5.176 -7.510 -8.205 1.00 94.50 90 LEU A C 1
ATOM 682 O O . LEU A 1 90 ? 4.741 -8.611 -7.862 1.00 94.50 90 LEU A O 1
ATOM 686 N N . ALA A 1 91 ? 5.432 -6.549 -7.313 1.00 92.31 91 ALA A N 1
ATOM 687 C CA . ALA A 1 91 ? 5.140 -6.699 -5.891 1.00 92.31 91 ALA A CA 1
ATOM 688 C C . ALA A 1 91 ? 3.640 -6.929 -5.643 1.00 92.31 91 ALA A C 1
ATOM 690 O O . ALA A 1 91 ? 3.280 -7.849 -4.908 1.00 92.31 91 ALA A O 1
ATOM 691 N N . TYR A 1 92 ? 2.765 -6.156 -6.292 1.00 95.44 92 TYR A N 1
ATOM 692 C CA . TYR A 1 92 ? 1.313 -6.326 -6.193 1.00 95.44 92 TYR A CA 1
ATOM 693 C C . TYR A 1 92 ? 0.855 -7.727 -6.631 1.00 95.44 92 TYR A C 1
ATOM 695 O O . TYR A 1 92 ? 0.122 -8.397 -5.899 1.00 95.44 92 TYR A O 1
ATOM 703 N N . ASP A 1 93 ? 1.354 -8.203 -7.775 1.00 95.06 93 ASP A N 1
ATOM 704 C CA . ASP A 1 93 ? 0.990 -9.505 -8.341 1.00 95.06 93 ASP A CA 1
ATOM 705 C C . ASP A 1 93 ? 1.480 -10.683 -7.486 1.00 95.06 93 ASP A C 1
ATOM 707 O O . ASP A 1 93 ? 0.846 -11.742 -7.436 1.00 95.06 93 ASP A O 1
ATOM 711 N N . THR A 1 94 ? 2.622 -10.523 -6.811 1.00 95.62 94 THR A N 1
ATOM 712 C CA . THR A 1 94 ? 3.303 -11.631 -6.125 1.00 95.62 94 THR A CA 1
ATOM 713 C C . THR A 1 94 ? 3.054 -11.676 -4.622 1.00 95.62 94 THR A C 1
ATOM 715 O O . THR A 1 94 ? 2.970 -12.770 -4.067 1.00 95.62 94 THR A O 1
ATOM 718 N N . PHE A 1 95 ? 2.883 -10.542 -3.934 1.00 94.38 95 PHE A N 1
ATOM 719 C CA . PHE A 1 95 ? 2.767 -10.514 -2.467 1.00 94.38 95 PHE A CA 1
ATOM 720 C C . PHE A 1 95 ? 1.576 -11.322 -1.953 1.00 94.38 95 PHE A C 1
ATOM 722 O O . PHE A 1 95 ? 1.688 -12.020 -0.946 1.00 94.38 95 PHE A O 1
ATOM 729 N N . ASN A 1 96 ? 0.466 -11.303 -2.689 1.00 93.31 96 ASN A N 1
ATOM 730 C CA . ASN A 1 96 ? -0.751 -12.028 -2.328 1.00 93.31 96 ASN A CA 1
ATOM 731 C C . ASN A 1 96 ? -0.627 -13.557 -2.482 1.00 93.31 96 ASN A C 1
ATOM 733 O O . ASN A 1 96 ? -1.528 -14.286 -2.072 1.00 93.31 96 ASN A O 1
ATOM 737 N N . GLN A 1 97 ? 0.481 -14.059 -3.039 1.00 95.38 97 GLN A N 1
ATOM 738 C CA . GLN A 1 97 ? 0.737 -15.492 -3.222 1.00 95.38 97 GLN A CA 1
ATOM 739 C C . GLN A 1 97 ? 1.455 -16.131 -2.020 1.00 95.38 97 GLN A C 1
ATOM 741 O O . GLN A 1 97 ? 1.543 -17.357 -1.938 1.00 95.38 97 GLN A O 1
ATOM 746 N N . PHE A 1 98 ? 1.963 -15.331 -1.073 1.00 93.06 98 PHE A N 1
ATOM 747 C CA . PHE A 1 98 ? 2.747 -15.831 0.057 1.00 93.06 98 PHE A CA 1
ATOM 748 C C . PHE A 1 98 ? 1.915 -15.926 1.345 1.00 93.06 98 PHE A C 1
ATOM 750 O O . PHE A 1 98 ? 1.313 -14.941 1.780 1.00 93.06 98 PHE A O 1
ATOM 757 N N . PRO A 1 99 ? 1.905 -17.084 2.031 1.00 92.31 99 PRO A N 1
ATOM 758 C CA . PRO A 1 99 ? 1.174 -17.223 3.282 1.00 92.31 99 PRO A CA 1
ATOM 759 C C . PRO A 1 99 ? 1.793 -16.335 4.367 1.00 92.31 99 PRO A C 1
ATOM 761 O O . PRO A 1 99 ? 3.006 -16.357 4.582 1.00 92.31 99 PRO A O 1
ATOM 764 N N . ARG A 1 100 ? 0.936 -15.627 5.115 1.00 90.12 100 ARG A N 1
ATOM 765 C CA . ARG A 1 100 ? 1.297 -14.679 6.193 1.00 90.12 100 ARG A CA 1
ATOM 766 C C . ARG A 1 100 ? 1.925 -13.360 5.721 1.00 90.12 100 ARG A C 1
ATOM 768 O O . ARG A 1 100 ? 2.299 -12.554 6.568 1.00 90.12 100 ARG A O 1
ATOM 775 N N . GLN A 1 101 ? 2.015 -13.122 4.413 1.00 90.19 101 GLN A N 1
ATOM 776 C CA . GLN A 1 101 ? 2.367 -11.812 3.871 1.00 90.19 101 GLN A CA 1
ATOM 777 C C . GLN A 1 101 ? 1.183 -10.850 4.041 1.00 90.19 101 GLN A C 1
ATOM 779 O O . GLN A 1 101 ? 0.027 -11.247 3.882 1.00 90.19 101 GLN A O 1
ATOM 784 N N . ALA A 1 102 ? 1.461 -9.586 4.371 1.00 91.50 102 ALA A N 1
ATOM 785 C CA . ALA A 1 102 ? 0.426 -8.557 4.356 1.00 91.50 102 ALA A CA 1
ATOM 786 C C . ALA A 1 102 ? -0.085 -8.379 2.914 1.00 91.50 102 ALA A C 1
ATOM 788 O O . ALA A 1 102 ? 0.743 -8.213 2.013 1.00 91.50 102 ALA A O 1
ATOM 789 N N . PRO A 1 103 ? -1.408 -8.423 2.678 1.00 93.06 103 PRO A N 1
ATOM 790 C CA . PRO A 1 103 ? -1.938 -8.377 1.326 1.00 93.06 103 PRO A CA 1
ATOM 791 C C . PRO A 1 103 ? -1.634 -7.030 0.668 1.00 93.06 103 PRO A C 1
ATOM 793 O O . PRO A 1 103 ? -1.827 -5.972 1.271 1.00 93.06 103 PRO A O 1
ATOM 796 N N . ALA A 1 104 ? -1.184 -7.072 -0.584 1.00 95.44 104 ALA A N 1
ATOM 797 C CA . ALA A 1 104 ? -1.082 -5.888 -1.420 1.00 95.44 104 ALA A CA 1
ATOM 798 C C . ALA A 1 104 ? -2.496 -5.444 -1.817 1.00 95.44 104 ALA A C 1
ATOM 800 O O . ALA A 1 104 ? -3.260 -6.216 -2.401 1.00 95.44 104 ALA A O 1
ATOM 801 N N . LEU A 1 105 ? -2.854 -4.210 -1.454 1.00 95.12 105 LEU A N 1
ATOM 802 C CA . LEU A 1 105 ? -4.212 -3.681 -1.615 1.00 95.12 105 LEU A CA 1
ATOM 803 C C . LEU A 1 105 ? -4.394 -2.877 -2.902 1.00 95.12 105 LEU A C 1
ATOM 805 O O . LEU A 1 105 ? -5.503 -2.871 -3.448 1.00 95.12 105 LEU A O 1
ATOM 809 N N . ASP A 1 106 ? -3.326 -2.205 -3.341 1.00 94.94 106 ASP A N 1
ATOM 810 C CA . ASP A 1 106 ? -3.288 -1.318 -4.503 1.00 94.94 106 ASP A CA 1
ATOM 811 C C . ASP A 1 106 ? -1.836 -1.014 -4.938 1.00 94.94 106 ASP A C 1
ATOM 813 O O . ASP A 1 106 ? -0.899 -1.263 -4.172 1.00 94.94 106 ASP A O 1
ATOM 817 N N . VAL A 1 107 ? -1.654 -0.480 -6.150 1.00 92.19 107 VAL A N 1
ATOM 818 C CA . VAL A 1 107 ? -0.363 -0.127 -6.760 1.00 92.19 107 VAL A CA 1
ATOM 819 C C . VAL A 1 107 ? -0.430 1.131 -7.652 1.00 92.19 107 VAL A C 1
ATOM 821 O O . VAL A 1 107 ? 0.269 1.242 -8.660 1.00 92.19 107 VAL A O 1
ATOM 824 N N . GLY A 1 108 ? -1.213 2.127 -7.231 1.00 81.38 108 GLY A N 1
ATOM 825 C CA . GLY A 1 108 ? -1.185 3.484 -7.792 1.00 81.38 108 GLY A CA 1
ATOM 826 C C . GLY A 1 108 ? -2.469 3.918 -8.472 1.00 81.38 108 GLY A C 1
ATOM 827 O O . GLY A 1 108 ? -2.990 3.152 -9.308 1.00 81.38 108 GLY A O 1
#